Pr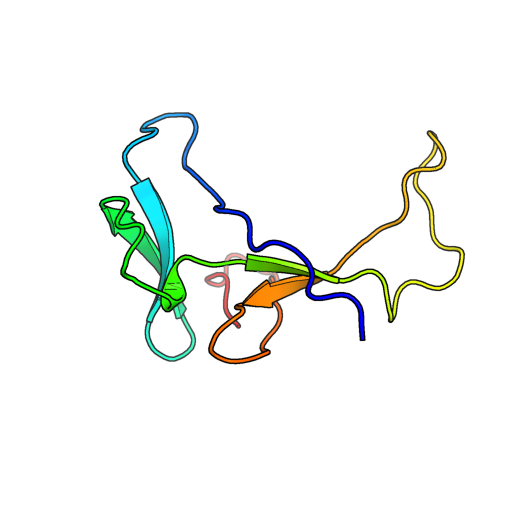otein AF-A0A1E5W8F8-F1 (afdb_monomer_lite)

Foldseek 3Di:
DPPADWDWAADPVDRQWTWFDDPFAIDTDGDDPVRQRRTWGFAQPPQPQDADPVSHTHTFTARPPPRDTWDDPDDPDGITD

InterPro domains:
  IPR040249 Ricin B-like lectin EULS3-like [PTHR31257] (3-72)

Organism: NCBI:txid888268

Secondary structure (DSSP, 8-state):
---PPPB--EETTEEEEEEEEETTEEEEEE--SS-GGG-EEEE-TT-TT-B-TT-PBP-EEEETTT-PBPB--STTPPPB-

Sequence (81 aa):
METKQPMRIFCKANTNLNVAVRGDELHLVPADSSDKSQHWIQDYSAVGKLTDTEGRRAFALVNRTTGQAMVNLGDGGKVQV

Radius of gyration: 13.6 Å; chains: 1; bounding box: 30×32×35 Å

Structure (mmCIF, N/CA/C/O backbone):
data_AF-A0A1E5W8F8-F1
#
_entry.id   AF-A0A1E5W8F8-F1
#
loop_
_atom_site.group_PDB
_atom_site.id
_atom_site.type_symbol
_ato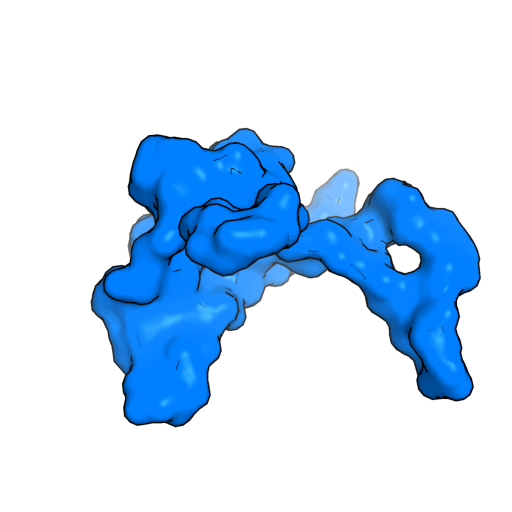m_site.label_atom_id
_atom_site.label_alt_id
_atom_site.label_comp_id
_atom_site.label_asym_id
_atom_site.label_entity_id
_atom_site.label_seq_id
_atom_site.pdbx_PDB_ins_code
_atom_site.Cartn_x
_atom_site.Cartn_y
_atom_site.Cartn_z
_atom_site.occupancy
_atom_site.B_iso_or_equiv
_atom_site.auth_seq_id
_atom_site.auth_comp_id
_atom_site.auth_asym_id
_atom_site.auth_atom_id
_atom_site.pdbx_PDB_model_num
ATOM 1 N N . MET A 1 1 ? -9.937 12.200 16.344 1.00 43.88 1 MET A N 1
ATOM 2 C CA . MET A 1 1 ? -9.073 11.299 15.555 1.00 43.88 1 MET A CA 1
ATOM 3 C C . MET A 1 1 ? -8.473 12.140 14.449 1.00 43.88 1 MET A C 1
ATOM 5 O O . MET A 1 1 ? -9.240 12.663 13.652 1.00 43.88 1 MET A O 1
ATOM 9 N N . GLU A 1 2 ? -7.161 12.378 14.451 1.00 43.84 2 GLU A N 1
ATOM 10 C CA . GLU A 1 2 ? -6.516 13.086 13.340 1.00 43.84 2 GLU A CA 1
ATOM 11 C C . GLU A 1 2 ? -6.830 12.339 12.043 1.00 43.84 2 GLU A C 1
ATOM 13 O O . GLU A 1 2 ? -6.570 11.140 11.922 1.00 43.84 2 GLU A O 1
ATOM 18 N N . THR A 1 3 ? -7.444 13.022 11.082 1.00 53.12 3 THR A N 1
ATOM 19 C CA . THR A 1 3 ? -7.661 12.465 9.751 1.00 53.12 3 THR A CA 1
ATOM 20 C C . THR A 1 3 ? -6.297 12.337 9.084 1.00 53.12 3 THR A C 1
ATOM 22 O O . THR A 1 3 ? -5.795 13.312 8.523 1.00 53.12 3 THR A O 1
ATOM 25 N N . LYS A 1 4 ? -5.662 11.160 9.182 1.00 69.56 4 LYS A N 1
ATOM 26 C CA . LYS A 1 4 ? -4.420 10.878 8.454 1.00 69.56 4 LYS A CA 1
ATOM 27 C C . LYS A 1 4 ? -4.668 11.126 6.970 1.00 69.56 4 LYS A C 1
ATOM 29 O O . LYS A 1 4 ? -5.571 10.526 6.382 1.00 69.56 4 LYS A O 1
ATOM 34 N N . GLN A 1 5 ? -3.890 12.038 6.393 1.00 83.38 5 GLN A N 1
ATOM 35 C CA . GLN A 1 5 ? -3.956 12.334 4.968 1.00 83.38 5 GLN A CA 1
ATOM 36 C C . GLN A 1 5 ? -3.598 11.059 4.193 1.00 83.38 5 GLN A C 1
ATOM 38 O O . GLN A 1 5 ? -2.526 10.496 4.434 1.00 83.38 5 GLN A O 1
ATOM 43 N N . PRO A 1 6 ? -4.487 10.559 3.319 1.00 89.69 6 PRO A N 1
ATOM 44 C CA . PRO A 1 6 ? -4.188 9.377 2.534 1.00 89.69 6 PRO A CA 1
ATOM 45 C C . PRO A 1 6 ? -3.040 9.651 1.565 1.00 89.69 6 PRO A C 1
ATOM 47 O O . PRO A 1 6 ? -2.970 10.705 0.936 1.00 89.69 6 PRO A O 1
ATOM 50 N N . MET A 1 7 ? -2.166 8.664 1.427 1.00 95.38 7 MET A N 1
ATOM 51 C CA . MET A 1 7 ? -1.095 8.633 0.439 1.00 95.38 7 MET A CA 1
ATOM 52 C C . MET A 1 7 ? -1.413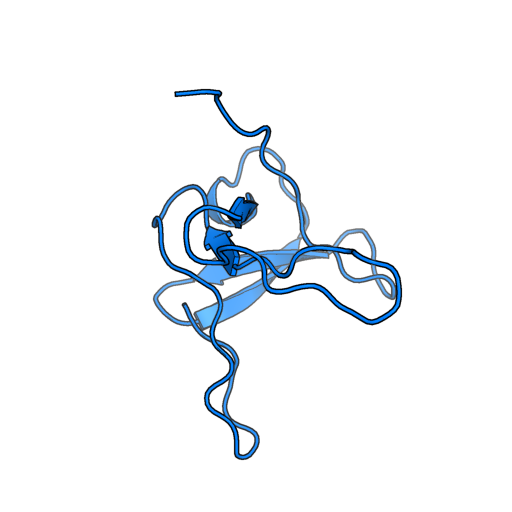 7.622 -0.665 1.00 95.38 7 MET A C 1
ATOM 54 O O . MET A 1 7 ? -2.316 6.794 -0.530 1.00 95.38 7 MET A O 1
ATOM 58 N N . ARG A 1 8 ? -0.653 7.682 -1.760 1.00 95.31 8 ARG A N 1
ATOM 59 C CA . ARG A 1 8 ? -0.661 6.654 -2.805 1.00 95.31 8 ARG A CA 1
ATOM 60 C C . ARG A 1 8 ? 0.638 5.861 -2.755 1.00 95.31 8 ARG A C 1
ATOM 62 O O . ARG A 1 8 ? 1.702 6.428 -2.507 1.00 95.31 8 ARG A O 1
ATOM 69 N N . ILE A 1 9 ? 0.554 4.581 -3.087 1.00 97.06 9 ILE A N 1
ATOM 70 C CA . ILE A 1 9 ? 1.719 3.738 -3.357 1.00 97.06 9 ILE A CA 1
ATOM 71 C C . ILE A 1 9 ? 1.820 3.623 -4.874 1.00 97.06 9 ILE A C 1
ATOM 73 O O . ILE A 1 9 ? 0.895 3.110 -5.501 1.00 97.06 9 ILE A O 1
ATOM 77 N N . PHE A 1 10 ? 2.906 4.120 -5.464 1.00 97.19 10 PHE A N 1
ATOM 78 C CA . PHE A 1 10 ? 3.080 4.158 -6.916 1.00 97.19 10 PHE A CA 1
ATOM 79 C C . PHE A 1 10 ? 4.277 3.331 -7.378 1.00 97.19 10 PHE A C 1
ATOM 81 O O . PHE A 1 10 ? 5.257 3.158 -6.651 1.00 97.19 10 PHE A O 1
ATOM 88 N N . CYS A 1 11 ? 4.214 2.836 -8.613 1.00 96.94 11 CYS A N 1
ATOM 89 C CA . CYS A 1 11 ? 5.328 2.115 -9.214 1.00 96.94 11 CYS A CA 1
ATOM 90 C C . CYS A 1 11 ? 6.410 3.101 -9.681 1.00 96.94 11 CYS A C 1
ATOM 92 O O . CYS A 1 11 ? 6.158 3.965 -10.515 1.00 96.94 11 CYS A O 1
ATOM 94 N N . LYS A 1 12 ? 7.650 2.965 -9.195 1.00 96.94 12 LYS A N 1
ATOM 95 C CA . LYS A 1 12 ? 8.758 3.833 -9.639 1.00 96.94 12 LYS A CA 1
ATOM 96 C C . LYS A 1 12 ? 9.098 3.647 -11.126 1.00 96.94 12 LYS A C 1
ATOM 98 O O . LYS A 1 12 ? 9.498 4.609 -11.770 1.00 96.94 12 LYS A O 1
ATOM 103 N N . ALA A 1 13 ? 8.923 2.438 -11.668 1.00 97.69 13 ALA A N 1
ATOM 104 C CA . ALA A 1 13 ? 9.160 2.151 -13.087 1.00 97.69 13 ALA A CA 1
ATOM 105 C C . ALA A 1 13 ? 8.066 2.726 -14.007 1.00 97.69 13 ALA A C 1
ATOM 107 O O . ALA A 1 13 ? 8.323 2.979 -15.179 1.00 97.69 13 ALA A O 1
ATOM 108 N N . ASN A 1 14 ? 6.859 2.954 -13.479 1.00 96.81 14 ASN A N 1
ATOM 109 C CA . ASN A 1 14 ? 5.779 3.646 -14.175 1.00 96.81 14 ASN A CA 1
ATOM 110 C C . ASN A 1 14 ? 4.914 4.408 -13.163 1.00 96.81 14 ASN A C 1
ATOM 112 O O . ASN A 1 14 ? 4.026 3.844 -12.522 1.00 96.81 14 ASN A O 1
ATOM 116 N N . THR A 1 15 ? 5.168 5.708 -13.036 1.00 96.88 15 THR A N 1
ATOM 117 C CA . THR A 1 15 ? 4.551 6.570 -12.017 1.00 96.88 15 THR A CA 1
ATOM 118 C C . THR A 1 15 ? 3.056 6.819 -12.227 1.00 96.88 15 THR A C 1
ATOM 120 O O . THR A 1 15 ? 2.405 7.344 -11.315 1.00 96.88 15 THR A O 1
ATOM 123 N N . ASN A 1 16 ? 2.516 6.403 -13.379 1.00 97.62 16 ASN A N 1
ATOM 124 C CA . ASN A 1 16 ? 1.089 6.409 -13.699 1.00 97.62 16 ASN A CA 1
ATOM 125 C C . ASN A 1 16 ? 0.357 5.167 -13.175 1.00 97.62 16 ASN A C 1
ATOM 127 O O . ASN A 1 16 ? -0.832 5.028 -13.439 1.00 97.62 16 ASN A O 1
ATOM 131 N N . LEU A 1 17 ? 1.039 4.262 -12.466 1.00 98.31 17 LEU A N 1
ATOM 132 C CA . LEU A 1 17 ? 0.422 3.109 -11.819 1.00 98.31 17 LEU A CA 1
ATOM 133 C C . LEU A 1 17 ? 0.440 3.254 -10.298 1.00 98.31 17 LEU A C 1
ATOM 135 O O . LEU A 1 17 ? 1.490 3.521 -9.707 1.00 98.31 17 LEU A O 1
ATOM 139 N N . ASN A 1 18 ? -0.712 3.006 -9.679 1.00 98.19 18 ASN A N 1
ATOM 140 C CA . ASN A 1 18 ? -0.903 2.952 -8.235 1.00 98.19 18 ASN A CA 1
ATOM 141 C C . ASN A 1 18 ? -1.316 1.545 -7.790 1.00 98.19 18 ASN A C 1
ATOM 143 O O . ASN A 1 18 ? -1.928 0.797 -8.550 1.00 98.19 18 ASN A O 1
ATOM 147 N N . VAL A 1 19 ? -1.021 1.202 -6.536 1.00 97.50 19 VAL A N 1
ATOM 148 C CA . VAL A 1 19 ? -1.546 -0.009 -5.890 1.00 97.50 19 VAL A CA 1
ATOM 149 C C . VAL A 1 19 ? -2.989 0.225 -5.452 1.00 97.50 19 VAL A C 1
ATOM 151 O O . VAL A 1 19 ? -3.267 1.185 -4.728 1.00 97.50 19 VAL A O 1
ATOM 154 N N . ALA A 1 20 ? -3.883 -0.683 -5.834 1.00 97.50 20 ALA A N 1
ATOM 155 C CA . ALA A 1 20 ? -5.293 -0.654 -5.474 1.00 97.50 20 ALA A CA 1
ATOM 156 C C . ALA A 1 20 ? -5.786 -2.004 -4.952 1.00 97.50 20 ALA A C 1
ATOM 158 O O . ALA A 1 20 ? -5.285 -3.055 -5.354 1.00 97.50 20 ALA A O 1
ATOM 159 N N . VAL A 1 21 ? -6.813 -1.958 -4.105 1.00 97.25 21 VAL A N 1
ATOM 160 C CA . VAL A 1 21 ? -7.536 -3.150 -3.640 1.00 97.25 21 VAL A CA 1
ATOM 161 C C . VAL A 1 21 ? -8.610 -3.543 -4.656 1.00 97.25 21 VAL A C 1
ATOM 163 O O . VAL A 1 21 ? -9.407 -2.702 -5.085 1.00 97.25 21 VAL A O 1
ATOM 166 N N . ARG A 1 22 ? -8.635 -4.816 -5.057 1.00 95.62 22 ARG A N 1
ATOM 167 C CA . ARG A 1 22 ? -9.635 -5.413 -5.956 1.00 95.62 22 ARG A CA 1
ATOM 168 C C . ARG A 1 22 ? -10.081 -6.751 -5.360 1.00 95.62 22 ARG A C 1
ATOM 170 O O . ARG A 1 22 ? -9.409 -7.762 -5.535 1.00 95.62 22 ARG A O 1
ATOM 177 N N . GLY A 1 23 ? -11.199 -6.747 -4.633 1.00 91.56 23 GLY A N 1
ATOM 178 C CA . GLY A 1 23 ? -11.546 -7.874 -3.759 1.00 91.56 23 GLY A CA 1
ATOM 179 C C . GLY A 1 23 ? -10.502 -8.004 -2.648 1.00 91.56 23 GLY A C 1
ATOM 180 O O . GLY A 1 23 ? -10.155 -6.994 -2.044 1.00 91.56 23 GLY A O 1
ATOM 181 N N . ASP A 1 24 ? -9.956 -9.205 -2.463 1.00 88.50 24 ASP A N 1
ATOM 182 C CA . ASP A 1 24 ? -8.905 -9.490 -1.469 1.00 88.50 24 ASP A CA 1
ATOM 183 C C . ASP A 1 24 ? -7.481 -9.424 -2.061 1.00 88.50 24 ASP A C 1
ATOM 185 O O . ASP A 1 24 ? -6.493 -9.766 -1.412 1.00 88.50 24 ASP A O 1
ATOM 189 N N . GLU A 1 25 ? -7.352 -8.995 -3.322 1.00 91.38 25 GLU A N 1
ATOM 190 C CA . GLU A 1 25 ? -6.070 -8.896 -4.019 1.00 91.38 25 GLU A CA 1
ATOM 191 C C . GLU A 1 25 ? -5.604 -7.449 -4.205 1.00 91.38 25 GLU A C 1
ATOM 193 O O . GLU A 1 25 ? -6.390 -6.497 -4.284 1.00 91.38 25 GLU A O 1
ATOM 198 N N . LEU A 1 26 ? -4.288 -7.305 -4.377 1.00 94.56 26 LEU A N 1
ATOM 199 C CA . LEU A 1 26 ? -3.641 -6.054 -4.748 1.00 94.56 26 LEU A CA 1
ATOM 200 C C . LEU A 1 26 ? -3.224 -6.031 -6.210 1.00 94.56 26 LEU A C 1
ATOM 202 O O . LEU A 1 26 ? -2.546 -6.931 -6.703 1.00 94.56 26 LEU A O 1
ATOM 206 N N . HIS A 1 27 ? -3.628 -4.970 -6.901 1.00 96.00 27 HIS A N 1
ATOM 207 C CA . HIS A 1 27 ? -3.400 -4.782 -8.330 1.00 96.00 27 HIS A CA 1
ATOM 208 C C . HIS A 1 27 ? -2.666 -3.461 -8.571 1.00 96.00 27 HIS A C 1
ATOM 210 O O . HIS A 1 27 ? -2.929 -2.467 -7.893 1.00 96.00 27 HIS A O 1
ATOM 216 N N . LEU A 1 28 ? -1.765 -3.431 -9.557 1.00 97.19 28 LEU A N 1
ATOM 217 C CA . LEU A 1 28 ? -1.262 -2.176 -10.120 1.00 97.19 28 LEU A CA 1
ATOM 218 C C . LEU A 1 28 ? -2.244 -1.695 -11.188 1.00 97.19 28 LEU A C 1
ATOM 220 O O . LEU A 1 28 ? -2.469 -2.382 -12.181 1.00 97.19 28 LEU A O 1
ATOM 224 N N . VAL A 1 29 ? -2.818 -0.514 -10.984 1.00 98.06 29 VAL A N 1
ATOM 225 C CA . VAL A 1 29 ? -3.846 0.074 -11.853 1.00 98.06 29 VAL A CA 1
ATOM 226 C C . VAL A 1 29 ? -3.459 1.496 -12.258 1.00 98.06 29 VAL A C 1
ATOM 228 O O . VAL A 1 29 ? -2.651 2.114 -11.560 1.00 98.06 29 VAL A O 1
ATOM 231 N N . PRO A 1 30 ? -4.017 2.049 -13.351 1.00 98.38 30 PRO A N 1
ATOM 232 C CA . PRO A 1 30 ? -3.839 3.457 -13.687 1.00 98.38 30 PRO A CA 1
ATOM 233 C C . PRO A 1 30 ? -4.182 4.381 -12.514 1.00 98.38 30 PRO A C 1
ATOM 235 O O . PRO A 1 30 ? -5.177 4.181 -11.816 1.00 98.38 30 PRO A O 1
ATOM 238 N N . ALA A 1 31 ? -3.340 5.387 -12.302 1.00 98.00 31 ALA A N 1
ATOM 239 C CA . ALA A 1 31 ? -3.496 6.351 -11.231 1.00 98.00 31 ALA A CA 1
ATOM 240 C C . ALA A 1 31 ? -4.777 7.171 -11.422 1.00 98.00 31 ALA A C 1
ATOM 242 O O . ALA A 1 31 ? -4.943 7.852 -12.432 1.00 98.00 31 ALA A O 1
ATOM 243 N N . ASP A 1 32 ? -5.647 7.134 -10.418 1.00 97.56 32 ASP A N 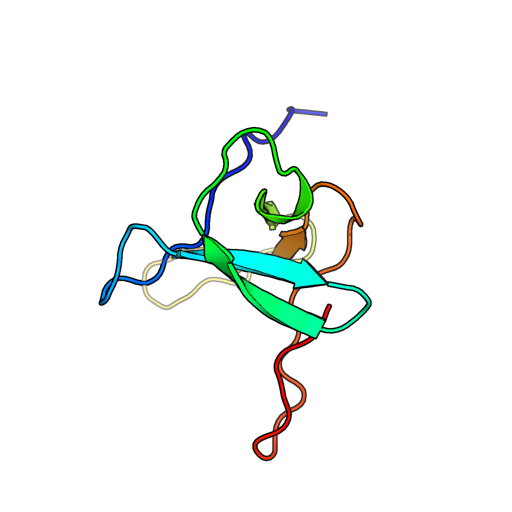1
ATOM 244 C CA . ASP A 1 32 ? -6.904 7.872 -10.376 1.00 97.56 32 ASP A CA 1
ATOM 245 C C . ASP A 1 32 ? -7.122 8.387 -8.948 1.00 97.56 32 ASP A C 1
ATOM 247 O O . ASP A 1 32 ? -7.266 7.612 -8.005 1.00 97.56 32 ASP A O 1
ATOM 251 N N . SER A 1 33 ? -7.117 9.711 -8.772 1.00 94.25 33 SER A N 1
ATOM 252 C CA . SER A 1 33 ? -7.301 10.349 -7.462 1.00 94.25 33 SER A CA 1
ATOM 253 C C . SER A 1 33 ? -8.737 10.255 -6.936 1.00 94.25 33 SER A C 1
ATOM 255 O O . SER A 1 33 ? -8.975 10.481 -5.747 1.00 94.25 33 SER A O 1
ATOM 257 N N . SER A 1 34 ? -9.701 9.929 -7.798 1.00 96.06 34 SER A N 1
ATOM 258 C CA . SER A 1 34 ? -11.086 9.680 -7.406 1.00 96.06 34 SER A CA 1
ATOM 259 C C . SER A 1 34 ? -11.302 8.239 -6.926 1.00 96.06 34 SER A C 1
ATOM 261 O O . SER A 1 34 ? -12.193 7.991 -6.105 1.00 96.06 34 SER A O 1
ATOM 263 N N . ASP A 1 35 ? -10.447 7.303 -7.355 1.00 96.94 35 ASP A N 1
ATOM 264 C CA . ASP A 1 35 ? -10.502 5.898 -6.962 1.00 96.94 35 ASP A CA 1
ATOM 265 C C . ASP A 1 35 ? -9.991 5.708 -5.527 1.00 96.94 35 ASP A C 1
ATOM 267 O O . ASP A 1 35 ? -8.797 5.588 -5.240 1.00 96.94 35 ASP A O 1
ATOM 271 N N . LYS A 1 36 ? -10.933 5.620 -4.584 1.00 95.81 36 LYS A N 1
ATOM 272 C CA . LYS A 1 36 ? -10.611 5.503 -3.159 1.00 95.81 36 LYS A CA 1
ATOM 273 C C . LYS A 1 36 ? -9.899 4.208 -2.779 1.00 95.81 36 LYS A C 1
ATOM 275 O O . LYS A 1 36 ? -9.270 4.163 -1.721 1.00 95.81 36 LYS A O 1
ATOM 280 N N . SER A 1 37 ? -9.968 3.177 -3.613 1.00 96.62 37 SER A N 1
ATOM 281 C CA . SER A 1 37 ? -9.224 1.937 -3.388 1.00 96.62 37 SER A CA 1
ATOM 282 C C . SER A 1 37 ? -7.708 2.113 -3.570 1.00 96.62 37 SER A C 1
ATOM 284 O O . SER A 1 37 ? -6.953 1.266 -3.099 1.00 96.62 37 SER A O 1
ATOM 286 N N . GLN A 1 38 ? -7.261 3.214 -4.194 1.00 97.56 38 GLN A N 1
ATOM 287 C CA . GLN A 1 38 ? -5.849 3.586 -4.361 1.00 97.56 38 GLN A CA 1
ATOM 288 C C . GLN A 1 38 ? -5.293 4.400 -3.180 1.00 97.56 38 GLN A C 1
ATOM 290 O O . GLN A 1 38 ? -4.116 4.766 -3.175 1.00 97.56 38 GLN A O 1
ATOM 295 N N . HIS A 1 39 ? -6.128 4.710 -2.181 1.00 97.19 39 HIS A N 1
ATOM 296 C CA . HIS A 1 39 ? -5.751 5.511 -1.019 1.00 97.19 39 HIS A CA 1
ATOM 297 C C . HIS A 1 39 ? -5.304 4.640 0.156 1.00 97.19 39 HIS A C 1
ATOM 299 O O . HIS A 1 39 ? -6.054 3.794 0.647 1.00 97.19 39 HIS A O 1
ATOM 305 N N . TRP A 1 40 ? -4.111 4.930 0.666 1.00 97.25 40 TRP A N 1
ATOM 306 C CA . TRP A 1 40 ? -3.450 4.188 1.735 1.00 97.25 40 TRP A CA 1
ATOM 307 C C . TRP A 1 40 ? -3.117 5.086 2.921 1.00 97.25 40 TRP A C 1
ATOM 309 O O . TRP A 1 40 ? -2.915 6.292 2.781 1.00 97.25 40 TRP A O 1
ATOM 319 N N . ILE A 1 41 ? -3.050 4.492 4.105 1.00 96.00 41 ILE A N 1
ATOM 320 C CA . ILE A 1 41 ? -2.701 5.156 5.357 1.00 96.00 41 ILE A CA 1
ATOM 321 C C . ILE A 1 41 ? -1.536 4.395 5.984 1.00 96.00 41 ILE A C 1
ATOM 323 O O . ILE A 1 41 ? -1.591 3.176 6.122 1.00 96.00 41 ILE A O 1
ATOM 327 N N . GLN A 1 42 ? -0.494 5.117 6.401 1.00 93.19 42 GLN A N 1
ATOM 328 C CA . GLN A 1 42 ? 0.522 4.560 7.293 1.00 93.19 42 GLN A CA 1
ATOM 329 C C . GLN A 1 42 ? -0.044 4.520 8.711 1.00 93.19 42 GLN A C 1
ATOM 331 O O . GLN A 1 42 ? -0.211 5.565 9.357 1.00 93.19 42 GLN A O 1
ATOM 336 N N . ASP A 1 43 ? -0.379 3.328 9.200 1.00 91.88 43 ASP A N 1
ATOM 337 C CA . ASP A 1 43 ? -0.846 3.143 10.564 1.00 91.88 43 ASP A CA 1
ATOM 338 C C . ASP A 1 43 ? 0.268 2.740 11.537 1.00 91.88 43 ASP A C 1
ATOM 340 O O . ASP A 1 43 ? 0.946 1.736 11.367 1.00 91.88 43 ASP A O 1
ATOM 344 N N . TYR A 1 44 ? 0.417 3.535 12.594 1.00 91.06 44 TYR A N 1
ATOM 345 C CA . TYR A 1 44 ? 1.435 3.386 13.637 1.00 91.06 44 TYR A CA 1
ATOM 346 C C . TYR A 1 44 ? 0.821 2.948 14.976 1.00 91.06 44 TYR A C 1
ATOM 348 O O . TYR A 1 44 ? 1.536 2.867 15.979 1.00 91.06 44 TYR A O 1
ATOM 356 N N . SER A 1 45 ? -0.502 2.734 15.018 1.00 88.62 45 SER A N 1
ATOM 357 C CA . SER A 1 45 ? -1.270 2.463 16.238 1.00 88.62 45 SER A CA 1
ATOM 358 C C . SER A 1 45 ? -0.819 1.176 16.941 1.00 88.62 45 SER A C 1
ATOM 360 O O . SER A 1 45 ? -0.638 1.171 18.156 1.00 88.62 45 SER A O 1
ATOM 362 N N . ALA A 1 46 ? -0.543 0.120 16.172 1.00 82.25 46 ALA A N 1
ATOM 363 C CA . ALA A 1 46 ? -0.196 -1.205 16.685 1.00 82.25 46 ALA A CA 1
ATOM 364 C C . ALA A 1 46 ? 1.303 -1.405 16.987 1.00 82.25 46 ALA A C 1
ATOM 366 O O . ALA A 1 46 ? 1.694 -2.436 17.523 1.00 82.25 46 ALA A O 1
ATOM 367 N N . VAL A 1 47 ? 2.166 -0.443 16.644 1.00 75.06 47 VAL A N 1
ATOM 368 C CA . VAL A 1 47 ? 3.621 -0.686 16.552 1.00 75.06 47 VAL A CA 1
ATOM 369 C C . VAL A 1 47 ? 4.383 -0.389 17.855 1.00 75.06 47 VAL A C 1
ATOM 371 O O . VAL A 1 47 ? 5.568 -0.695 17.989 1.00 75.06 47 VAL A O 1
ATOM 374 N N . GLY A 1 48 ? 3.722 0.168 18.873 1.00 79.00 48 GLY A N 1
ATOM 375 C CA . GLY A 1 48 ? 4.365 0.467 20.157 1.00 79.00 48 GLY A CA 1
ATOM 376 C C . GLY A 1 48 ? 5.672 1.260 19.979 1.00 79.00 48 GLY A C 1
ATOM 377 O O . GLY A 1 48 ? 5.681 2.286 19.288 1.00 79.00 48 GLY A O 1
ATOM 378 N N . LYS A 1 49 ? 6.766 0.762 20.583 1.00 82.06 49 LYS A N 1
ATOM 379 C CA . LYS A 1 49 ? 8.131 1.329 20.523 1.00 82.06 49 LYS A CA 1
ATOM 380 C C . LYS A 1 49 ? 9.065 0.624 19.521 1.00 82.06 49 LYS A C 1
ATOM 382 O O . LYS A 1 49 ? 10.269 0.844 19.582 1.00 82.06 49 LYS A O 1
ATOM 387 N N . LEU A 1 50 ? 8.551 -0.233 18.635 1.00 87.62 50 LEU A N 1
ATOM 388 C CA . LEU A 1 50 ? 9.391 -0.924 17.656 1.00 87.62 50 LEU A CA 1
ATOM 389 C C . LEU A 1 50 ? 9.910 0.065 16.603 1.00 87.62 50 LEU A C 1
ATOM 391 O O . LEU A 1 50 ? 9.124 0.715 15.907 1.00 87.62 50 LEU A O 1
ATOM 395 N N . THR A 1 51 ? 11.230 0.150 16.481 1.00 90.69 51 THR A N 1
ATOM 396 C CA . THR A 1 51 ? 11.927 1.015 15.527 1.00 90.69 51 THR A CA 1
ATOM 397 C C . THR A 1 51 ? 13.048 0.262 14.822 1.00 90.69 51 THR A C 1
ATOM 399 O O . THR A 1 51 ? 13.580 -0.705 15.366 1.00 90.69 51 THR A O 1
ATOM 402 N N . ASP A 1 52 ? 13.427 0.720 13.631 1.00 90.62 52 ASP A N 1
ATOM 403 C CA . ASP A 1 52 ? 14.662 0.290 12.973 1.00 90.62 52 ASP A CA 1
ATOM 404 C C . ASP A 1 52 ? 15.917 0.904 13.635 1.00 90.62 52 ASP A C 1
ATOM 406 O O . ASP A 1 52 ? 15.832 1.624 14.636 1.00 90.62 52 ASP A O 1
ATOM 410 N N . THR A 1 53 ? 17.098 0.624 13.075 1.00 94.38 53 THR A N 1
ATOM 411 C CA . THR A 1 53 ? 18.394 1.124 13.570 1.00 94.38 53 THR A CA 1
ATOM 412 C C . THR A 1 53 ? 18.554 2.643 13.483 1.00 94.38 53 THR A C 1
ATOM 414 O O . THR A 1 53 ? 19.438 3.194 14.131 1.00 94.38 53 THR A O 1
ATOM 417 N N . GLU A 1 54 ? 17.718 3.325 12.700 1.00 94.75 54 GLU A N 1
ATOM 418 C CA . GLU A 1 54 ? 17.684 4.786 12.578 1.00 94.75 54 GLU A CA 1
ATOM 419 C C . GLU A 1 54 ? 16.578 5.412 13.451 1.00 94.75 54 GLU A C 1
ATOM 421 O O . GLU A 1 54 ? 16.353 6.620 13.405 1.00 94.75 54 GLU A O 1
ATOM 426 N N . GLY A 1 55 ? 15.868 4.611 14.256 1.00 90.56 55 GLY A N 1
ATOM 427 C CA . GLY A 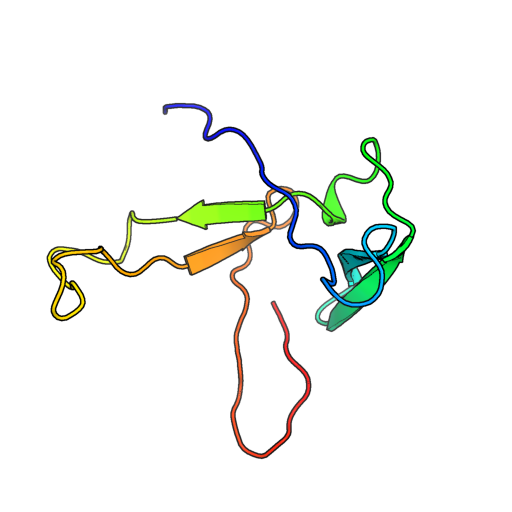1 55 ? 14.783 5.079 15.118 1.00 90.56 55 GLY A CA 1
ATOM 428 C C . GLY A 1 55 ? 13.444 5.276 14.396 1.00 90.56 55 GLY A C 1
ATOM 429 O O . GLY A 1 55 ? 12.505 5.816 14.986 1.00 90.56 55 GLY A O 1
ATOM 430 N N . ARG A 1 56 ? 13.303 4.835 13.137 1.00 89.62 56 ARG A N 1
ATOM 431 C CA . ARG A 1 56 ? 12.035 4.939 12.398 1.00 89.62 56 ARG A CA 1
ATOM 432 C C . ARG A 1 56 ? 11.081 3.847 12.856 1.00 89.62 56 ARG A C 1
ATOM 434 O O . ARG A 1 56 ? 11.415 2.665 12.841 1.00 89.62 56 ARG A O 1
ATOM 441 N N . ARG A 1 57 ? 9.873 4.244 13.256 1.00 91.19 57 ARG A N 1
ATOM 442 C CA . ARG A 1 57 ? 8.827 3.310 13.693 1.00 91.19 57 ARG A CA 1
ATOM 443 C C . ARG A 1 57 ? 8.332 2.486 12.509 1.00 91.19 57 ARG A C 1
ATOM 445 O O . ARG A 1 57 ? 8.106 3.043 11.432 1.00 91.19 57 ARG A O 1
ATOM 452 N N . ALA A 1 58 ? 8.094 1.194 12.725 1.00 91.19 58 ALA A N 1
ATOM 453 C CA . ALA A 1 58 ? 7.352 0.407 11.745 1.00 91.19 58 ALA A CA 1
ATOM 454 C C . ALA A 1 58 ? 5.895 0.913 11.637 1.00 91.19 58 ALA A C 1
ATOM 456 O O . ALA A 1 58 ? 5.413 1.686 12.473 1.00 91.19 58 ALA A O 1
ATOM 457 N N . PHE A 1 59 ? 5.197 0.501 10.586 1.00 91.25 59 PHE A N 1
ATOM 458 C CA . PHE A 1 59 ? 3.797 0.845 10.349 1.00 91.25 59 PHE A CA 1
ATOM 459 C C . PHE A 1 59 ? 3.125 -0.237 9.508 1.00 91.25 59 PHE A C 1
ATOM 461 O O . PHE A 1 59 ? 3.786 -0.937 8.744 1.00 91.25 59 PHE A O 1
ATOM 468 N N . ALA A 1 60 ? 1.805 -0.336 9.623 1.00 93.00 60 ALA A N 1
ATOM 469 C CA . ALA A 1 60 ? 0.975 -1.069 8.679 1.00 93.00 60 ALA A CA 1
ATOM 470 C C . ALA A 1 60 ? 0.564 -0.144 7.526 1.00 93.00 60 ALA A C 1
ATOM 472 O O . ALA A 1 60 ? 0.266 1.033 7.741 1.00 93.00 60 ALA A O 1
ATOM 473 N N . LEU A 1 61 ? 0.524 -0.665 6.301 1.00 94.56 61 LEU A N 1
ATOM 474 C CA . LEU A 1 61 ? -0.127 0.011 5.180 1.00 94.56 61 LEU A CA 1
ATOM 475 C C . LEU A 1 61 ? -1.583 -0.431 5.143 1.00 94.56 61 LEU A C 1
ATOM 477 O O . LEU A 1 61 ? -1.866 -1.577 4.813 1.00 94.56 61 LEU A O 1
ATOM 481 N N . VAL A 1 62 ? -2.489 0.476 5.494 1.00 95.69 62 VAL A N 1
ATOM 482 C CA . VAL A 1 62 ? -3.924 0.198 5.595 1.00 95.69 62 VAL A CA 1
ATOM 483 C C . VAL A 1 62 ? -4.658 0.878 4.451 1.00 95.69 62 VAL A C 1
ATOM 485 O O . VAL A 1 62 ? -4.470 2.075 4.216 1.00 95.69 62 VAL A O 1
ATOM 488 N N . ASN A 1 63 ? -5.500 0.140 3.733 1.00 96.38 63 ASN A N 1
ATOM 489 C CA . ASN A 1 63 ? -6.351 0.734 2.718 1.00 96.38 63 ASN A CA 1
ATOM 490 C C . ASN A 1 63 ? -7.406 1.621 3.384 1.00 96.38 63 ASN A C 1
ATOM 492 O O . ASN A 1 63 ? -8.122 1.189 4.286 1.00 96.38 63 ASN A O 1
ATOM 496 N N . ARG A 1 64 ? -7.539 2.865 2.923 1.00 93.81 64 ARG A N 1
ATOM 497 C CA . ARG A 1 64 ? -8.459 3.832 3.534 1.00 93.81 64 ARG A CA 1
ATOM 498 C C . ARG A 1 64 ? -9.926 3.413 3.425 1.00 93.81 64 ARG A C 1
ATOM 500 O O . ARG A 1 64 ? -10.715 3.793 4.284 1.00 93.81 64 ARG A O 1
ATOM 507 N N . THR A 1 65 ? -10.300 2.713 2.356 1.00 92.25 65 THR A N 1
ATOM 508 C CA . THR A 1 65 ? -11.700 2.361 2.089 1.00 92.25 65 THR A CA 1
ATOM 509 C C . THR A 1 65 ? -12.105 1.105 2.843 1.00 92.25 65 THR A C 1
ATOM 511 O O . THR A 1 65 ? -13.171 1.093 3.449 1.00 92.25 65 THR A O 1
ATOM 514 N N . THR A 1 66 ? -11.266 0.067 2.823 1.00 93.50 66 THR A N 1
ATOM 515 C CA . THR A 1 66 ? -11.607 -1.222 3.446 1.00 93.50 66 THR A CA 1
ATOM 516 C C . THR A 1 66 ? -11.178 -1.322 4.907 1.00 93.50 66 THR A C 1
ATOM 518 O O . THR A 1 66 ? -11.718 -2.138 5.644 1.00 93.50 66 THR A O 1
ATOM 521 N N . GLY A 1 67 ? -10.215 -0.506 5.350 1.00 93.81 67 GLY A N 1
ATOM 522 C CA . GLY A 1 67 ? -9.629 -0.617 6.688 1.00 93.81 67 GLY A CA 1
ATOM 523 C C . GLY A 1 67 ? -8.711 -1.832 6.863 1.00 93.81 67 GLY A C 1
ATOM 524 O O . GLY A 1 67 ? -8.241 -2.078 7.970 1.00 93.81 67 GLY A O 1
ATOM 525 N N . GLN A 1 68 ? -8.437 -2.573 5.788 1.00 94.94 68 GLN A N 1
ATOM 526 C CA . GLN A 1 68 ? -7.585 -3.757 5.807 1.00 94.94 68 GLN A CA 1
ATOM 527 C C . GLN A 1 68 ? -6.113 -3.409 5.576 1.00 94.94 68 GLN A C 1
ATOM 529 O O . GLN A 1 68 ? -5.790 -2.462 4.850 1.00 94.94 68 GLN A O 1
ATOM 534 N N . ALA A 1 69 ? -5.221 -4.177 6.198 1.00 94.44 69 ALA A N 1
ATOM 535 C CA . ALA A 1 69 ? -3.782 -3.989 6.101 1.00 94.44 69 ALA A CA 1
ATOM 536 C C . ALA A 1 69 ? -3.190 -4.869 5.001 1.00 94.44 69 ALA A C 1
ATOM 538 O O . ALA A 1 69 ? -3.565 -6.021 4.861 1.00 94.44 69 ALA A O 1
ATOM 539 N N . MET A 1 70 ? -2.212 -4.349 4.265 1.00 94.25 70 MET A N 1
ATOM 540 C CA . MET A 1 70 ? -1.437 -5.150 3.324 1.00 94.25 70 MET A CA 1
ATOM 541 C C . MET A 1 70 ? -0.660 -6.248 4.060 1.00 94.25 70 MET A C 1
ATOM 543 O O . MET A 1 70 ? 0.092 -5.954 4.993 1.00 94.25 70 MET A O 1
ATOM 547 N N . VAL A 1 71 ? -0.785 -7.489 3.591 1.00 92.12 71 VAL A N 1
ATOM 548 C CA . VAL A 1 71 ? -0.092 -8.656 4.144 1.00 92.12 71 VAL A CA 1
ATOM 549 C C . VAL A 1 71 ? 0.678 -9.387 3.048 1.00 92.12 71 VAL A C 1
ATOM 551 O O . VAL A 1 71 ? 0.188 -9.611 1.940 1.00 92.12 71 VAL A O 1
ATOM 554 N N . ASN A 1 72 ? 1.906 -9.781 3.379 1.00 87.56 72 ASN A N 1
ATOM 555 C CA . ASN A 1 72 ? 2.681 -10.740 2.606 1.00 87.56 72 ASN A CA 1
ATOM 556 C C . ASN A 1 72 ? 2.592 -12.102 3.308 1.00 87.56 72 ASN A C 1
ATOM 558 O O . ASN A 1 72 ? 3.018 -12.220 4.456 1.00 87.56 72 ASN A O 1
ATOM 562 N N . LEU A 1 73 ? 2.023 -13.104 2.633 1.00 81.69 73 LEU A N 1
ATOM 563 C CA . LEU A 1 73 ? 1.798 -14.442 3.194 1.00 81.69 73 LEU A CA 1
ATOM 564 C C . LEU A 1 73 ? 3.024 -15.372 3.127 1.00 81.69 73 LEU A C 1
ATOM 566 O O . LEU A 1 73 ? 2.953 -16.491 3.623 1.00 81.69 73 LEU A O 1
ATOM 570 N N . GLY A 1 74 ? 4.146 -14.927 2.555 1.00 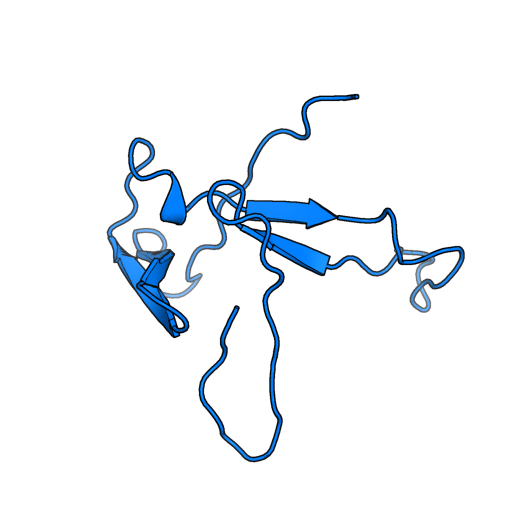77.38 74 GLY A N 1
ATOM 571 C CA . GLY A 1 74 ? 5.319 -15.775 2.331 1.00 77.38 74 GLY A CA 1
ATOM 572 C C . GLY A 1 74 ? 5.196 -16.691 1.103 1.00 77.38 74 GLY A C 1
ATOM 573 O O . GLY A 1 74 ? 4.208 -16.660 0.371 1.00 77.38 74 GLY A O 1
ATOM 574 N N . ASP A 1 75 ? 6.259 -17.457 0.839 1.00 75.19 75 ASP A N 1
ATOM 575 C CA . ASP A 1 75 ? 6.340 -18.552 -0.150 1.00 75.19 75 ASP A CA 1
ATOM 576 C C . ASP A 1 75 ? 5.993 -18.217 -1.615 1.00 75.19 75 ASP A C 1
ATOM 578 O O . ASP A 1 75 ? 5.601 -19.080 -2.398 1.00 75.19 75 ASP A O 1
ATOM 582 N N . GLY A 1 76 ? 6.166 -16.956 -2.023 1.00 70.88 76 GLY A N 1
ATOM 583 C CA . GLY A 1 76 ? 5.851 -16.514 -3.389 1.00 70.88 76 GLY A CA 1
ATOM 584 C C . GLY A 1 76 ? 4.352 -16.324 -3.648 1.00 70.88 76 GLY A C 1
ATOM 585 O O . GLY A 1 76 ? 3.949 -16.140 -4.798 1.00 70.88 76 GLY A O 1
ATOM 586 N N . GLY A 1 77 ? 3.530 -16.341 -2.594 1.00 71.94 77 GLY A N 1
ATOM 587 C CA . GLY A 1 77 ? 2.122 -15.976 -2.664 1.00 71.94 77 GLY A CA 1
ATOM 588 C C . GLY A 1 77 ? 1.916 -14.521 -3.097 1.00 71.94 77 GLY A C 1
ATOM 589 O O . GLY A 1 77 ? 2.778 -13.656 -2.917 1.00 71.94 77 GLY A O 1
ATOM 590 N N . LYS A 1 78 ? 0.746 -14.238 -3.679 1.00 80.56 78 LYS A N 1
ATOM 591 C CA . LYS A 1 78 ? 0.341 -12.863 -3.998 1.00 80.56 78 LYS A CA 1
ATOM 592 C C . LYS A 1 78 ? 0.180 -12.048 -2.710 1.00 80.56 78 LYS A C 1
ATOM 594 O O . LYS A 1 78 ? -0.251 -12.573 -1.688 1.00 80.56 78 LYS A O 1
ATOM 599 N N . VAL A 1 79 ? 0.480 -10.752 -2.782 1.00 83.69 79 VAL A N 1
ATOM 600 C CA . VAL A 1 79 ? 0.207 -9.808 -1.688 1.00 83.69 79 VAL A CA 1
ATOM 601 C C . VAL A 1 79 ? -1.299 -9.534 -1.621 1.00 83.69 79 VAL A C 1
ATOM 603 O O . VAL A 1 79 ? -1.936 -9.327 -2.657 1.00 83.69 79 VAL A O 1
ATOM 606 N N . GLN A 1 80 ? -1.848 -9.532 -0.409 1.00 88.50 80 GLN A N 1
ATOM 607 C CA . GLN A 1 80 ? -3.285 -9.440 -0.133 1.00 88.50 80 GLN A CA 1
ATOM 608 C C . GLN A 1 80 ? -3.581 -8.365 0.919 1.00 88.50 80 GLN A C 1
ATOM 610 O O . GLN A 1 80 ? -2.657 -7.729 1.443 1.00 88.50 80 GLN A O 1
ATOM 615 N N . VAL A 1 81 ? -4.867 -8.149 1.191 1.00 84.50 81 VAL A N 1
ATOM 616 C CA . VAL A 1 81 ? -5.383 -7.302 2.280 1.00 84.50 81 VAL A CA 1
ATOM 617 C C . VAL A 1 81 ? -6.247 -8.094 3.249 1.00 84.50 81 VAL A C 1
ATOM 619 O O . VAL A 1 81 ? -6.811 -9.120 2.824 1.00 84.50 81 VAL A O 1
#

pLDDT: mean 89.88, std 10.94, range [43.84, 98.38]